Protein AF-A0A809SIA9-F1 (afdb_monomer_lite)

InterPro domains:
  IPR029063 S-adenosyl-L-methionine-dependent methyltransferase superfamily [G3DSA:3.40.50.150] (1-117)

Sequence (125 aa):
MNKITIFETFAGIGSQIKALKNISNKFNLKVESLGFVEWYLDAIISYEIINNKILKQDKKTNIEDIKKSLSSLKISSDSKNIVSPNYFSKLTEERLRSIYPYLKKFIKKNTWERALKLLPWYKWC

pLDDT: mean 89.87, std 14.97, range [47.41, 98.12]

Secondary structure (DSSP, 8-state):
-EEEEEEEES-TTTHHHHHHHHHTTTTTEEEEEEEEE--BHHHHHHHHHHHT-PPPP--SS-HHHHHHHHHTS--BSSSSSBPPTTTGGGS-HHHHHHHHHHHHHHHS--HHHHHHHHSGGGGG-

Radius of gyration: 17.35 Å; chains: 1; bounding box: 36×43×46 Å

Structure (mmCIF, N/CA/C/O backbone):
data_AF-A0A809SIA9-F1
#
_entry.id   AF-A0A809SIA9-F1
#
loop_
_atom_site.group_PDB
_atom_site.id
_atom_site.type_symbol
_atom_site.label_atom_id
_atom_site.label_alt_id
_atom_site.label_comp_id
_atom_site.label_asym_id
_atom_site.label_entity_id
_atom_site.label_seq_id
_atom_site.pdbx_PDB_ins_code
_atom_site.Cartn_x
_atom_site.Cartn_y
_atom_site.Cartn_z
_atom_site.occupancy
_atom_site.B_iso_or_equiv
_atom_site.auth_seq_id
_atom_site.auth_comp_id
_atom_site.auth_asym_id
_atom_site.auth_atom_id
_atom_site.pdbx_PDB_model_num
ATOM 1 N N . MET A 1 1 ? -13.601 -0.788 26.762 1.00 84.31 1 MET A N 1
ATOM 2 C CA . MET A 1 1 ? -13.177 -0.354 25.416 1.00 84.31 1 MET A CA 1
ATOM 3 C C . MET A 1 1 ? -13.541 -1.459 24.442 1.00 84.31 1 MET A C 1
ATOM 5 O O . MET A 1 1 ? -13.031 -2.564 24.592 1.00 84.31 1 MET A O 1
ATOM 9 N N . ASN A 1 2 ? -14.455 -1.196 23.508 1.00 92.06 2 ASN A N 1
ATOM 10 C CA . ASN A 1 2 ? -14.953 -2.221 22.586 1.00 92.06 2 ASN A CA 1
ATOM 11 C C . ASN A 1 2 ? -14.022 -2.336 21.381 1.00 92.06 2 ASN A C 1
ATOM 13 O O . ASN A 1 2 ? -13.621 -1.326 20.806 1.00 92.06 2 ASN A O 1
ATOM 17 N N . LYS A 1 3 ? -13.661 -3.561 20.999 1.00 96.94 3 LYS A N 1
ATOM 18 C CA . LYS A 1 3 ? -12.777 -3.806 19.859 1.00 96.94 3 LYS A CA 1
ATOM 19 C C . LYS A 1 3 ? -13.604 -4.026 18.594 1.00 96.94 3 LYS A C 1
ATOM 21 O O . LYS A 1 3 ? -14.458 -4.903 18.571 1.00 96.94 3 LYS A O 1
ATOM 26 N N . ILE A 1 4 ? -13.308 -3.261 17.547 1.00 97.19 4 ILE A N 1
ATOM 27 C CA . ILE A 1 4 ? -13.836 -3.469 16.198 1.00 97.19 4 ILE A CA 1
ATOM 28 C C . ILE A 1 4 ? -12.669 -3.844 15.296 1.00 97.19 4 ILE A C 1
ATOM 30 O O . ILE A 1 4 ? -11.711 -3.083 15.155 1.00 97.19 4 ILE A O 1
ATOM 34 N N . THR A 1 5 ? -12.768 -5.011 14.673 1.00 97.31 5 THR A N 1
ATOM 35 C CA . THR A 1 5 ? -11.839 -5.451 13.636 1.00 97.31 5 THR A CA 1
ATOM 36 C C . THR A 1 5 ? -12.557 -5.398 12.294 1.00 97.31 5 THR A C 1
ATOM 38 O O . THR A 1 5 ? -13.617 -5.999 12.149 1.00 97.31 5 THR A O 1
ATOM 41 N N . ILE A 1 6 ? -12.001 -4.664 11.331 1.00 97.06 6 ILE A N 1
ATOM 42 C CA . ILE A 1 6 ? -12.605 -4.455 10.009 1.00 97.06 6 ILE A CA 1
ATOM 43 C C . ILE A 1 6 ? -11.734 -5.061 8.908 1.00 97.06 6 ILE A C 1
ATOM 45 O O . ILE A 1 6 ? -10.511 -4.947 8.940 1.00 97.06 6 ILE A O 1
ATOM 49 N N . PHE A 1 7 ? -12.378 -5.685 7.926 1.00 97.31 7 PHE A N 1
ATOM 50 C CA . PHE A 1 7 ? -11.777 -6.058 6.652 1.00 97.31 7 PHE A CA 1
ATOM 51 C C . PHE A 1 7 ? -12.506 -5.306 5.536 1.00 97.31 7 PHE A C 1
ATOM 53 O O . PHE A 1 7 ? -13.732 -5.366 5.461 1.00 97.31 7 PHE A O 1
ATOM 60 N N . GLU A 1 8 ? -11.773 -4.578 4.696 1.00 97.75 8 GLU A N 1
ATOM 61 C CA . GLU A 1 8 ? -12.358 -3.680 3.690 1.00 97.75 8 GLU A CA 1
ATOM 62 C C . GLU A 1 8 ? -12.250 -4.286 2.285 1.00 97.75 8 GLU A C 1
ATOM 64 O O . GLU A 1 8 ? -11.156 -4.441 1.750 1.00 97.75 8 GLU A O 1
ATOM 69 N N . THR A 1 9 ? -13.376 -4.616 1.653 1.00 96.44 9 THR A N 1
ATOM 70 C CA . THR A 1 9 ? -13.426 -4.973 0.223 1.00 96.44 9 THR A CA 1
ATOM 71 C C . THR A 1 9 ? -13.775 -3.748 -0.607 1.00 96.44 9 THR A C 1
ATOM 73 O O . THR A 1 9 ? -14.686 -3.018 -0.220 1.00 96.44 9 THR A O 1
ATOM 76 N N . PHE A 1 10 ? -13.108 -3.547 -1.748 1.00 95.06 10 PHE A N 1
ATOM 77 C CA . PHE A 1 10 ? -13.250 -2.323 -2.553 1.00 95.06 10 PHE A CA 1
ATOM 78 C C . PHE A 1 10 ? -12.959 -1.083 -1.702 1.00 95.06 10 PHE A C 1
ATOM 80 O O . PHE A 1 10 ? -13.745 -0.137 -1.622 1.00 95.06 10 PHE A O 1
ATOM 87 N N . ALA A 1 11 ? -11.836 -1.147 -0.984 1.00 97.00 11 ALA A N 1
ATOM 88 C CA . ALA A 1 11 ? -11.496 -0.182 0.054 1.00 97.00 11 ALA A CA 1
ATOM 89 C C . ALA A 1 11 ? -11.304 1.241 -0.490 1.00 97.00 11 ALA A C 1
ATOM 91 O O . ALA A 1 11 ? -11.421 2.215 0.262 1.00 97.00 11 ALA A O 1
ATOM 92 N N . GLY A 1 12 ? -11.000 1.386 -1.784 1.00 97.56 12 GLY A N 1
ATOM 93 C CA . GLY A 1 12 ? -10.596 2.657 -2.358 1.00 97.56 12 GLY A CA 1
ATOM 94 C C . GLY A 1 12 ? -9.419 3.220 -1.566 1.00 97.56 12 GLY A C 1
ATOM 95 O O . GLY A 1 12 ? -8.428 2.537 -1.322 1.00 97.56 12 GLY A O 1
ATOM 96 N N . ILE A 1 13 ? -9.554 4.462 -1.104 1.00 97.88 13 ILE A N 1
ATOM 97 C CA . ILE A 1 13 ? -8.535 5.135 -0.284 1.00 97.88 13 ILE A CA 1
ATOM 98 C C . ILE A 1 13 ? -8.695 4.894 1.233 1.00 97.88 13 ILE A C 1
ATOM 100 O O . ILE A 1 13 ? -7.984 5.505 2.031 1.00 97.88 13 ILE A O 1
ATOM 104 N N . GLY A 1 14 ? -9.630 4.032 1.650 1.00 97.75 14 GLY A N 1
ATOM 105 C CA . GLY A 1 14 ? -9.856 3.654 3.051 1.00 97.75 14 GLY A CA 1
ATOM 106 C C . GLY A 1 14 ? -10.727 4.636 3.823 1.00 97.75 14 GLY A C 1
ATOM 107 O O . GLY A 1 14 ? -10.392 5.048 4.937 1.00 97.75 14 GLY A O 1
ATOM 108 N N . SER A 1 15 ? -11.848 5.047 3.228 1.00 97.94 15 SER A N 1
ATOM 109 C CA . SER A 1 15 ? -12.827 5.897 3.913 1.00 97.94 15 SER A CA 1
ATOM 110 C C . SER A 1 15 ? -13.490 5.175 5.089 1.00 97.94 15 SER A C 1
ATOM 112 O O . SER A 1 15 ? -13.823 5.824 6.083 1.00 97.94 15 SER A O 1
ATOM 114 N N . GLN A 1 16 ? -13.629 3.845 5.023 1.00 97.69 16 GLN A N 1
ATOM 115 C CA . GLN A 1 16 ? -14.317 3.059 6.045 1.00 97.69 16 GLN A CA 1
ATOM 116 C C . GLN A 1 16 ? -13.500 3.011 7.347 1.00 97.69 16 GLN A C 1
ATOM 118 O O . GLN A 1 16 ? -13.986 3.443 8.398 1.00 97.69 16 GLN A O 1
ATOM 123 N N . ILE A 1 17 ? -12.227 2.592 7.290 1.00 97.56 17 ILE A N 1
ATOM 124 C CA . ILE A 1 17 ? -11.324 2.621 8.452 1.00 97.56 17 ILE A CA 1
ATOM 125 C C . ILE A 1 17 ? -11.126 4.043 8.987 1.00 97.56 17 ILE A C 1
ATOM 127 O O . ILE A 1 17 ? -11.066 4.246 10.204 1.00 97.56 17 ILE A O 1
ATOM 131 N N . LYS A 1 18 ? -11.055 5.049 8.102 1.00 97.50 18 LYS A N 1
ATOM 132 C CA . LYS A 1 18 ? -10.885 6.446 8.509 1.00 97.50 18 LYS A CA 1
ATOM 133 C C . LYS A 1 18 ? -12.095 6.952 9.291 1.00 97.50 18 LYS A C 1
ATOM 135 O O . LYS A 1 18 ? -11.911 7.570 10.338 1.00 97.50 18 LYS A O 1
ATOM 140 N N . ALA A 1 19 ? -13.311 6.649 8.838 1.00 97.56 19 ALA A N 1
ATOM 141 C CA . ALA A 1 19 ? -14.537 7.001 9.547 1.00 97.56 19 ALA A CA 1
ATOM 142 C C . ALA A 1 19 ? -14.594 6.355 10.941 1.00 97.56 19 ALA A C 1
ATOM 144 O O . ALA A 1 19 ? -14.855 7.052 11.923 1.00 97.56 19 ALA A O 1
ATOM 145 N N . LEU A 1 20 ? -14.260 5.063 11.053 1.00 97.19 20 LEU A N 1
ATOM 146 C CA . LEU A 1 20 ? -14.207 4.361 12.341 1.00 97.19 20 LEU A CA 1
ATOM 147 C C . LEU A 1 20 ? -13.185 4.980 13.304 1.00 97.19 20 LEU A C 1
ATOM 149 O O . LEU A 1 20 ? -13.494 5.186 14.477 1.00 97.19 20 LEU A O 1
ATOM 153 N N . LYS A 1 21 ? -11.986 5.322 12.814 1.00 95.88 21 LYS A N 1
ATOM 154 C CA . LYS A 1 21 ? -10.962 6.022 13.608 1.00 95.88 21 LYS A CA 1
ATOM 155 C C . LYS A 1 21 ? -11.436 7.404 14.067 1.00 95.88 21 LYS A C 1
ATOM 157 O O . LYS A 1 21 ? -11.157 7.790 15.194 1.00 95.88 21 LYS A O 1
ATOM 162 N N . ASN A 1 22 ? -12.174 8.143 13.238 1.00 97.12 22 ASN A N 1
ATOM 163 C CA . ASN A 1 22 ? -12.668 9.472 13.610 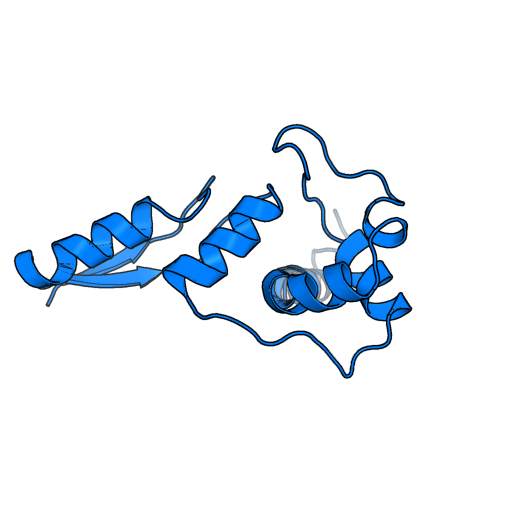1.00 97.12 22 ASN A CA 1
ATOM 164 C C . ASN A 1 22 ? -13.678 9.420 14.769 1.00 97.12 22 ASN A C 1
ATOM 166 O O . ASN A 1 22 ? -13.694 10.316 15.611 1.00 97.12 22 ASN A O 1
ATOM 170 N N . ILE A 1 23 ? -14.511 8.377 14.836 1.00 97.25 23 ILE A N 1
ATOM 171 C CA . ILE A 1 23 ? -15.518 8.228 15.898 1.00 97.25 23 ILE A CA 1
ATOM 172 C C . ILE A 1 23 ? -15.015 7.418 17.104 1.00 97.25 23 ILE A C 1
ATOM 174 O O . ILE A 1 23 ? -15.744 7.280 18.088 1.00 97.25 23 ILE A O 1
ATOM 178 N N . SER A 1 24 ? -13.788 6.883 17.060 1.00 96.62 24 SER A N 1
ATOM 179 C CA . SER A 1 24 ? -13.326 5.890 18.034 1.00 96.62 24 SER A CA 1
ATOM 180 C C . SER A 1 24 ? -13.324 6.419 19.464 1.00 96.62 24 SER A C 1
ATOM 182 O O . SER A 1 24 ? -13.788 5.737 20.374 1.00 96.62 24 SER A O 1
ATOM 184 N N . ASN A 1 25 ? -12.877 7.662 19.657 1.00 94.69 25 ASN A N 1
ATOM 185 C CA . ASN A 1 25 ? -12.814 8.288 20.977 1.00 94.69 25 ASN A CA 1
ATOM 186 C C . ASN A 1 25 ? -14.213 8.540 21.550 1.00 94.69 25 ASN A C 1
ATOM 188 O O . ASN A 1 25 ? -14.450 8.276 22.725 1.00 94.69 25 ASN A O 1
ATOM 192 N N . LYS A 1 26 ? -15.157 8.981 20.705 1.00 97.25 26 LYS A N 1
ATOM 193 C CA . LYS A 1 26 ? -16.543 9.264 21.109 1.00 97.25 26 LYS A CA 1
ATOM 194 C C . LYS A 1 26 ? -17.254 8.020 21.647 1.00 97.25 26 LYS A C 1
ATOM 196 O O . LYS A 1 26 ? -18.068 8.132 22.555 1.00 97.25 26 LYS A O 1
ATOM 201 N N . PHE A 1 27 ? -16.944 6.850 21.093 1.00 96.56 27 PHE A N 1
ATOM 202 C CA . PHE A 1 27 ? -17.612 5.591 21.429 1.00 96.56 27 PHE A CA 1
ATOM 203 C C . PHE A 1 27 ? -16.717 4.599 22.191 1.00 96.56 27 PHE A C 1
ATOM 205 O O . PHE A 1 27 ? -17.078 3.431 22.324 1.00 96.56 27 PHE A O 1
ATOM 212 N N . ASN A 1 28 ? -15.557 5.039 22.700 1.00 96.44 28 ASN A N 1
ATOM 213 C CA . ASN A 1 28 ? -14.587 4.191 23.408 1.00 96.44 28 ASN A CA 1
ATOM 214 C C . ASN A 1 28 ? -14.250 2.891 22.636 1.00 96.44 28 ASN A C 1
ATOM 216 O O . ASN A 1 28 ? -14.301 1.777 23.181 1.00 96.44 28 ASN A O 1
ATOM 220 N N . LEU A 1 29 ? -13.954 3.045 21.339 1.00 96.75 29 LEU A N 1
ATOM 221 C CA . LEU A 1 29 ? -13.647 1.963 20.404 1.00 96.75 29 LEU A CA 1
ATOM 222 C C . LEU A 1 29 ? -12.139 1.817 20.197 1.00 96.75 29 LEU A C 1
ATOM 224 O O . LEU A 1 29 ? -11.422 2.797 20.001 1.00 96.75 29 LEU A O 1
ATOM 228 N N . LYS A 1 30 ? -11.678 0.571 20.115 1.00 97.12 30 LYS A N 1
ATOM 229 C CA . LYS A 1 30 ? -10.378 0.206 19.552 1.00 97.12 30 LYS A CA 1
ATOM 230 C C . LYS A 1 30 ? -10.600 -0.349 18.148 1.00 97.12 30 LYS A C 1
ATOM 232 O O . LYS A 1 30 ? -11.146 -1.440 18.006 1.00 97.12 30 LYS A O 1
ATOM 237 N N . VAL A 1 31 ? -10.185 0.396 17.128 1.00 96.88 31 VAL A N 1
ATOM 238 C CA . VAL A 1 31 ? -10.361 0.015 15.719 1.00 96.88 31 VAL A CA 1
ATOM 239 C C . VAL A 1 31 ? -9.076 -0.619 15.192 1.00 96.88 31 VAL A C 1
ATOM 241 O O . VAL A 1 31 ? -8.010 -0.008 15.249 1.00 96.88 31 VAL A O 1
ATOM 244 N N . GLU A 1 32 ? -9.177 -1.829 14.654 1.00 95.62 32 GLU A N 1
ATOM 245 C CA . GLU A 1 32 ? -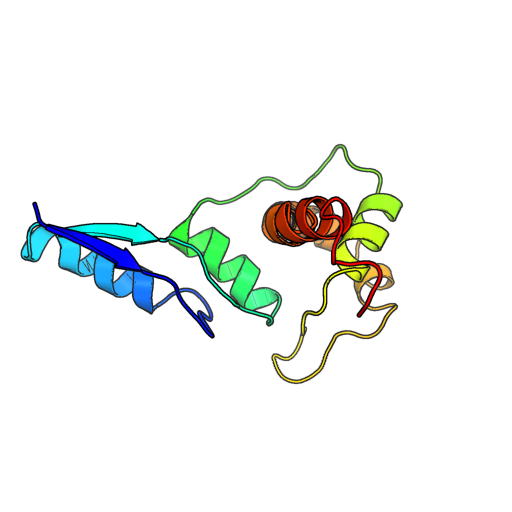8.070 -2.558 14.035 1.00 95.62 32 GLU A CA 1
ATOM 246 C C . GLU A 1 32 ? -8.444 -2.964 12.604 1.00 95.62 32 GLU A C 1
ATOM 248 O O . GLU A 1 32 ? -9.518 -3.514 12.369 1.00 95.62 32 GLU A O 1
ATOM 253 N N . SER A 1 33 ? -7.559 -2.711 11.639 1.00 94.56 33 SER A N 1
ATOM 254 C CA . SER A 1 33 ? -7.722 -3.231 10.276 1.00 94.56 33 SER A CA 1
ATOM 255 C C . SER A 1 33 ? -7.142 -4.645 10.213 1.00 94.56 33 SER A C 1
ATOM 257 O O . SER A 1 33 ? -5.983 -4.855 10.571 1.00 94.56 33 SER A O 1
ATOM 259 N N . LEU A 1 34 ? -7.947 -5.610 9.769 1.00 95.44 34 LEU A N 1
ATOM 260 C CA . LEU A 1 34 ? -7.509 -6.968 9.444 1.00 95.44 34 LEU A CA 1
ATOM 261 C C . LEU A 1 34 ? -6.778 -7.007 8.094 1.00 95.44 34 LEU A C 1
ATOM 263 O O . LEU A 1 34 ? -5.902 -7.841 7.878 1.00 95.44 34 LEU A O 1
ATOM 267 N N . GLY A 1 35 ? -7.143 -6.108 7.185 1.00 93.25 35 GLY A N 1
ATOM 268 C CA . GLY A 1 35 ? -6.636 -6.052 5.824 1.00 93.25 35 GLY A CA 1
ATOM 269 C C . GLY A 1 35 ? -7.657 -5.426 4.884 1.00 93.25 35 GLY A C 1
ATOM 270 O O . GLY A 1 35 ? -8.761 -5.065 5.294 1.00 93.25 35 GLY A O 1
ATOM 271 N N . PHE A 1 36 ? -7.276 -5.311 3.616 1.00 95.88 36 PHE A N 1
ATOM 272 C CA . PHE A 1 36 ? -8.156 -4.793 2.582 1.00 95.88 36 PHE A CA 1
ATOM 273 C C . PHE A 1 36 ? -7.905 -5.450 1.227 1.00 95.88 36 PHE A C 1
ATOM 275 O O . PHE A 1 36 ? -6.816 -5.966 0.960 1.00 95.88 36 PHE A O 1
ATOM 282 N N . VAL A 1 37 ? -8.922 -5.387 0.373 1.00 95.38 37 VAL A N 1
ATOM 283 C CA . VAL A 1 37 ? -8.879 -5.764 -1.036 1.00 95.38 37 VAL A CA 1
ATOM 284 C C . VAL A 1 37 ? -9.140 -4.520 -1.866 1.00 95.38 37 VAL A C 1
ATOM 286 O O . VAL A 1 37 ? -10.197 -3.896 -1.773 1.00 95.38 37 VAL A O 1
ATOM 289 N N . GLU A 1 38 ? -8.164 -4.187 -2.695 1.00 96.31 38 GLU A N 1
ATOM 290 C CA . GLU A 1 38 ? -8.240 -3.137 -3.696 1.00 96.31 38 GLU A CA 1
ATOM 291 C C . GLU A 1 38 ? -7.341 -3.552 -4.863 1.00 96.31 38 GLU A C 1
ATOM 293 O O . GLU A 1 38 ? -6.319 -4.216 -4.666 1.00 96.31 38 GLU A O 1
ATOM 298 N N . TRP A 1 39 ? -7.741 -3.194 -6.075 1.00 96.44 39 TRP A N 1
ATOM 299 C CA . TRP A 1 39 ? -7.027 -3.522 -7.305 1.00 96.44 39 TRP A CA 1
ATOM 300 C C . TRP A 1 39 ? -6.608 -2.279 -8.088 1.00 96.44 39 TRP A C 1
ATOM 302 O O . TRP A 1 39 ? -5.746 -2.382 -8.957 1.00 96.44 39 TRP A O 1
ATOM 312 N N . TYR A 1 40 ? -7.158 -1.103 -7.779 1.00 98.06 40 TYR A N 1
ATOM 313 C CA . TYR A 1 40 ? -6.737 0.151 -8.383 1.00 98.06 40 TYR A CA 1
ATOM 314 C C . TYR A 1 40 ? -5.436 0.654 -7.741 1.00 98.06 40 TYR A C 1
ATOM 316 O O . TYR A 1 40 ? -5.387 0.972 -6.553 1.00 98.06 40 TYR A O 1
ATOM 324 N N . LEU A 1 41 ? -4.374 0.738 -8.545 1.00 97.50 41 LEU A N 1
ATOM 325 C CA . LEU A 1 41 ? -3.011 1.071 -8.129 1.00 97.50 41 LEU A CA 1
ATOM 326 C C . LEU A 1 41 ? -2.934 2.329 -7.255 1.00 97.50 41 LEU A C 1
ATOM 328 O O . LEU A 1 41 ? -2.362 2.285 -6.164 1.00 97.50 41 LEU A O 1
ATOM 332 N N . ASP A 1 42 ? -3.498 3.441 -7.724 1.00 97.62 42 ASP A N 1
ATOM 333 C CA . ASP A 1 42 ? -3.390 4.706 -7.001 1.00 97.62 42 ASP A CA 1
ATOM 334 C C . ASP A 1 42 ? -4.225 4.690 -5.715 1.00 97.62 42 ASP A C 1
ATOM 336 O O . ASP A 1 42 ? -3.772 5.213 -4.700 1.00 97.62 42 ASP A O 1
ATOM 340 N N . ALA A 1 43 ? -5.367 3.992 -5.696 1.00 98.06 43 ALA A N 1
ATOM 341 C CA . ALA A 1 43 ? -6.142 3.794 -4.472 1.00 98.06 43 ALA A CA 1
ATOM 342 C C . ALA A 1 43 ? -5.368 2.992 -3.417 1.00 98.06 43 ALA A C 1
ATOM 344 O O . ALA A 1 43 ? -5.332 3.404 -2.260 1.00 98.06 43 ALA A O 1
ATOM 345 N N . ILE A 1 44 ? -4.671 1.916 -3.808 1.00 97.69 44 ILE A N 1
ATOM 346 C CA . ILE A 1 44 ? -3.812 1.139 -2.897 1.00 97.69 44 ILE A CA 1
ATOM 347 C C . ILE A 1 44 ? -2.729 2.035 -2.285 1.00 97.69 44 ILE A C 1
ATOM 349 O O . ILE A 1 44 ? -2.522 2.025 -1.070 1.00 97.69 44 ILE A O 1
ATOM 353 N N . ILE A 1 45 ? -2.032 2.819 -3.115 1.00 97.81 45 ILE A N 1
ATOM 354 C CA . ILE A 1 45 ? -0.960 3.712 -2.655 1.00 97.81 45 ILE A CA 1
ATOM 355 C C . ILE A 1 45 ? -1.525 4.779 -1.707 1.00 97.81 45 ILE A C 1
ATOM 357 O O . ILE A 1 45 ? -0.977 4.992 -0.623 1.00 97.81 45 ILE A O 1
ATOM 361 N N . SER A 1 46 ? -2.634 5.422 -2.079 1.00 98.00 46 SER A N 1
ATOM 362 C CA . SER A 1 46 ? -3.308 6.420 -1.246 1.00 98.00 46 SER A CA 1
ATOM 363 C C . SER A 1 46 ? -3.797 5.835 0.077 1.00 98.00 46 SER A C 1
ATOM 365 O O . SER A 1 46 ? -3.589 6.462 1.116 1.00 98.00 46 SER A O 1
ATOM 367 N N . TYR A 1 47 ? -4.376 4.631 0.068 1.00 98.06 47 TYR A N 1
ATOM 368 C CA . TYR A 1 47 ? -4.796 3.928 1.278 1.00 98.06 47 TYR A CA 1
ATOM 369 C C . TYR A 1 47 ? -3.619 3.772 2.245 1.00 98.06 47 TYR A C 1
ATOM 371 O O . TYR A 1 47 ? -3.733 4.125 3.422 1.00 98.06 47 TYR A O 1
ATOM 379 N N . GLU A 1 48 ? -2.472 3.279 1.763 1.00 96.56 48 GLU A N 1
ATOM 380 C CA . GLU A 1 48 ? -1.287 3.093 2.607 1.00 96.56 48 GLU A CA 1
ATOM 381 C C . GLU A 1 48 ? -0.790 4.406 3.214 1.00 96.56 48 GLU A C 1
ATOM 383 O O . GLU A 1 48 ? -0.445 4.447 4.397 1.00 96.56 48 GLU A O 1
ATOM 388 N N . ILE A 1 49 ? -0.761 5.473 2.415 1.00 96.94 49 ILE A N 1
ATOM 389 C CA . ILE A 1 49 ? -0.296 6.792 2.851 1.00 96.94 49 ILE A CA 1
ATOM 390 C C . ILE A 1 49 ? -1.230 7.380 3.914 1.00 96.94 49 ILE A C 1
ATOM 392 O O . ILE A 1 49 ? -0.752 7.878 4.932 1.00 96.94 49 ILE A O 1
ATOM 396 N N . ILE A 1 50 ? -2.547 7.312 3.700 1.00 96.38 50 ILE A N 1
ATOM 397 C CA . ILE A 1 50 ? -3.555 7.926 4.579 1.00 96.38 50 ILE A CA 1
ATOM 398 C C . ILE A 1 50 ? -3.713 7.142 5.886 1.00 96.38 50 ILE A C 1
ATOM 400 O O . ILE A 1 50 ? -3.856 7.741 6.956 1.00 96.38 50 ILE A O 1
ATOM 404 N N . ASN A 1 51 ? -3.732 5.808 5.809 1.00 94.25 51 ASN A N 1
ATOM 405 C CA . ASN A 1 51 ? -4.163 4.963 6.923 1.00 94.25 51 ASN A CA 1
ATOM 406 C C . ASN A 1 51 ? -3.025 4.264 7.667 1.00 94.25 51 ASN A C 1
ATOM 408 O O . ASN A 1 51 ? -3.250 3.864 8.816 1.00 94.25 51 ASN A O 1
ATOM 412 N N . ASN A 1 52 ? -1.844 4.143 7.049 1.00 91.00 52 ASN A N 1
ATOM 413 C CA . ASN A 1 52 ? -0.670 3.495 7.630 1.00 91.00 52 ASN A CA 1
ATOM 414 C C . ASN A 1 52 ? 0.479 4.495 7.810 1.00 91.00 52 ASN A C 1
ATOM 416 O O . ASN A 1 52 ? 0.559 5.166 8.837 1.00 91.00 52 ASN A O 1
ATOM 420 N N . LYS A 1 53 ? 1.406 4.563 6.850 1.00 93.38 53 LYS A N 1
ATOM 421 C CA . LYS A 1 53 ? 2.592 5.420 6.927 1.00 93.38 53 LYS A CA 1
ATOM 422 C C . LYS A 1 53 ? 3.142 5.734 5.546 1.00 93.38 53 LYS A C 1
ATOM 424 O O . LYS A 1 53 ? 3.086 4.910 4.635 1.00 93.38 53 LYS A O 1
ATOM 429 N N . ILE A 1 54 ? 3.786 6.889 5.447 1.00 96.12 54 ILE A N 1
ATOM 430 C CA . ILE A 1 54 ? 4.571 7.270 4.277 1.00 96.12 54 ILE A CA 1
ATOM 431 C C . ILE A 1 54 ? 5.859 6.437 4.259 1.00 96.12 54 ILE A C 1
ATOM 433 O O . ILE A 1 54 ? 6.611 6.391 5.236 1.00 96.12 54 ILE A O 1
ATOM 437 N N . LEU A 1 55 ? 6.110 5.760 3.142 1.00 94.81 55 LEU A N 1
ATOM 438 C CA . LEU A 1 55 ? 7.306 4.958 2.909 1.00 94.81 55 LEU A CA 1
ATOM 439 C C . LEU A 1 55 ? 8.309 5.739 2.056 1.00 94.81 55 LEU A C 1
ATOM 441 O O . LEU A 1 55 ? 7.942 6.464 1.133 1.00 94.81 55 LEU A O 1
ATOM 445 N N . LYS A 1 56 ? 9.598 5.565 2.358 1.00 96.19 56 LYS A N 1
ATOM 446 C CA . LYS A 1 56 ? 10.687 6.108 1.538 1.00 96.19 56 LYS A CA 1
ATOM 447 C C . LYS A 1 56 ? 10.857 5.269 0.272 1.00 96.19 56 LYS A C 1
ATOM 449 O O . LYS A 1 56 ? 10.640 4.059 0.307 1.00 96.19 56 LYS A O 1
ATOM 454 N N . GLN A 1 57 ? 11.305 5.915 -0.804 1.00 95.94 57 GLN A N 1
ATOM 455 C CA . GLN A 1 57 ? 11.635 5.251 -2.067 1.00 95.94 57 GLN A CA 1
ATOM 456 C C . GLN A 1 57 ? 12.634 4.099 -1.861 1.00 95.94 57 GLN A C 1
ATOM 458 O O . GLN A 1 57 ? 13.561 4.200 -1.048 1.00 95.94 57 GLN A O 1
ATOM 463 N N . ASP A 1 58 ? 12.472 3.019 -2.628 1.00 95.94 58 ASP A N 1
ATOM 464 C CA . ASP A 1 58 ? 13.397 1.886 -2.600 1.00 95.94 58 ASP A CA 1
ATOM 465 C C . ASP A 1 58 ? 14.684 2.200 -3.378 1.00 95.94 58 ASP A C 1
ATOM 467 O O . ASP A 1 58 ? 14.668 2.390 -4.594 1.00 95.94 58 ASP A O 1
ATOM 471 N N . LYS A 1 59 ? 15.815 2.232 -2.667 1.00 95.56 59 LYS A N 1
ATOM 472 C CA . LYS A 1 59 ? 17.141 2.529 -3.238 1.00 95.56 59 LYS A CA 1
ATOM 473 C C . LYS A 1 59 ? 18.032 1.299 -3.424 1.00 95.56 59 LYS A C 1
ATOM 475 O O . LYS A 1 59 ? 19.156 1.440 -3.886 1.00 95.56 59 LYS A O 1
ATOM 480 N N . LYS A 1 60 ? 17.585 0.119 -2.987 1.00 95.88 60 LYS A N 1
ATOM 481 C CA . LYS A 1 60 ? 18.454 -1.062 -2.832 1.00 95.88 60 LYS A CA 1
ATOM 482 C C . LYS A 1 60 ? 18.124 -2.176 -3.815 1.00 95.88 60 LYS A C 1
ATOM 484 O O . LYS A 1 60 ? 19.013 -2.917 -4.209 1.00 95.88 60 LYS A O 1
ATOM 489 N N . THR A 1 61 ? 16.855 -2.319 -4.178 1.00 95.81 61 THR A N 1
ATOM 490 C CA . THR A 1 61 ? 16.389 -3.389 -5.058 1.00 95.81 61 THR A CA 1
ATOM 491 C C . THR A 1 61 ? 16.792 -3.075 -6.497 1.00 95.81 61 THR A C 1
ATOM 493 O O . THR A 1 61 ? 16.681 -1.923 -6.942 1.00 95.81 61 THR A O 1
ATOM 496 N N . ASN A 1 62 ? 17.257 -4.100 -7.219 1.00 97.50 62 ASN A N 1
ATOM 497 C CA . ASN A 1 62 ? 17.522 -4.010 -8.650 1.00 97.50 62 ASN A CA 1
ATOM 498 C C . ASN A 1 62 ? 16.229 -3.615 -9.390 1.00 97.50 62 ASN A C 1
ATOM 500 O O . ASN A 1 62 ? 15.137 -4.073 -9.047 1.00 97.50 62 ASN A O 1
ATOM 504 N N . ILE A 1 63 ? 16.344 -2.733 -10.382 1.00 97.31 63 ILE A N 1
ATOM 505 C CA . ILE A 1 63 ? 15.177 -2.192 -11.082 1.00 97.31 63 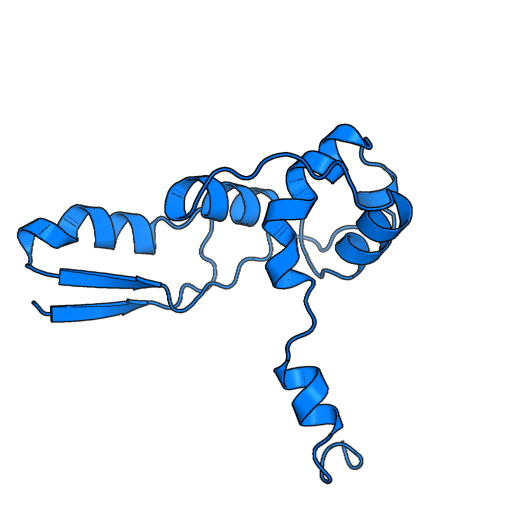ILE A CA 1
ATOM 506 C C . ILE A 1 63 ? 14.409 -3.259 -11.872 1.00 97.31 63 ILE A C 1
ATOM 508 O O . ILE A 1 63 ? 13.179 -3.233 -11.897 1.00 97.31 63 ILE A O 1
ATOM 512 N N . GLU A 1 64 ? 15.100 -4.243 -12.443 1.00 96.94 64 GLU A N 1
ATOM 513 C CA . GLU A 1 64 ? 14.462 -5.347 -13.164 1.00 96.94 64 GLU A CA 1
ATOM 514 C C . GLU A 1 64 ? 13.708 -6.278 -12.206 1.00 96.94 64 GLU A C 1
ATOM 516 O O . GLU A 1 64 ? 12.600 -6.722 -12.515 1.00 96.94 64 GLU A O 1
ATOM 521 N N . ASP A 1 65 ? 14.220 -6.478 -10.986 1.00 95.88 65 ASP A N 1
ATOM 522 C CA . ASP A 1 65 ? 13.502 -7.212 -9.938 1.00 95.88 65 ASP A CA 1
ATOM 523 C C . ASP A 1 65 ? 12.239 -6.471 -9.482 1.00 95.88 65 ASP A C 1
ATOM 525 O O . ASP A 1 65 ? 11.204 -7.106 -9.245 1.00 95.88 65 ASP A O 1
ATOM 529 N N . ILE A 1 66 ? 12.288 -5.134 -9.391 1.00 96.38 66 ILE A N 1
ATOM 530 C CA . ILE A 1 66 ? 11.106 -4.307 -9.104 1.00 96.38 66 ILE A CA 1
ATOM 531 C C . ILE A 1 66 ? 10.069 -4.484 -10.216 1.00 96.38 66 ILE A C 1
ATOM 533 O O . ILE A 1 66 ? 8.921 -4.824 -9.922 1.00 96.38 66 ILE A O 1
ATOM 537 N N . LYS A 1 67 ? 10.459 -4.304 -11.484 1.00 96.69 67 LYS A N 1
ATOM 538 C CA . LYS A 1 67 ? 9.557 -4.451 -12.639 1.00 96.69 67 LYS A CA 1
ATOM 539 C C . LYS A 1 67 ? 8.920 -5.837 -12.674 1.00 96.69 67 LYS A C 1
ATOM 541 O O . LYS A 1 67 ? 7.699 -5.940 -12.791 1.00 96.69 67 LYS A O 1
ATOM 546 N N . LYS A 1 68 ? 9.718 -6.895 -12.507 1.00 94.50 68 LYS A N 1
ATOM 547 C CA . LYS A 1 68 ? 9.247 -8.286 -12.476 1.00 94.50 68 LYS A CA 1
ATOM 548 C C . LYS A 1 68 ? 8.260 -8.529 -11.337 1.00 94.50 68 LYS A C 1
ATOM 550 O O . LYS A 1 68 ? 7.217 -9.145 -11.541 1.00 94.50 68 LYS A O 1
ATOM 555 N N . SER A 1 69 ? 8.573 -8.023 -10.147 1.00 93.75 69 SER A N 1
ATOM 556 C CA . SER A 1 69 ? 7.725 -8.165 -8.963 1.00 93.75 69 SER A CA 1
ATOM 557 C C . SER A 1 69 ? 6.384 -7.457 -9.136 1.00 93.75 69 SER A C 1
ATOM 559 O O . SER A 1 69 ? 5.338 -8.048 -8.880 1.00 93.75 69 SER A O 1
ATOM 561 N N . LEU A 1 70 ? 6.399 -6.212 -9.612 1.00 95.25 70 LEU A N 1
ATOM 562 C CA . LEU A 1 70 ? 5.186 -5.430 -9.842 1.00 95.25 70 LEU A CA 1
ATOM 563 C C . LEU A 1 70 ? 4.323 -6.015 -10.962 1.00 95.25 70 LEU A C 1
ATOM 565 O O . LEU A 1 70 ? 3.112 -6.117 -10.799 1.00 95.25 70 LEU A O 1
ATOM 569 N N . SER A 1 71 ? 4.940 -6.483 -12.049 1.00 94.38 71 SER A N 1
ATOM 570 C CA . SER A 1 71 ? 4.229 -7.087 -13.187 1.00 94.38 71 SER A CA 1
ATOM 571 C C . SER A 1 71 ? 3.547 -8.416 -12.848 1.00 94.38 71 SER A C 1
ATOM 573 O O . SER A 1 71 ? 2.715 -8.889 -13.614 1.00 94.38 71 SER A O 1
ATOM 575 N N . SER A 1 72 ? 3.866 -9.022 -11.698 1.00 91.88 72 SER A N 1
ATOM 576 C CA . SER A 1 72 ? 3.153 -10.206 -11.202 1.00 91.88 72 SER A CA 1
ATOM 577 C C . SER A 1 72 ? 1.790 -9.888 -10.572 1.00 91.88 72 SER A C 1
ATOM 579 O O . SER A 1 72 ? 0.985 -10.795 -10.360 1.00 91.88 72 SER A O 1
ATOM 581 N N . LEU A 1 73 ? 1.520 -8.614 -10.266 1.00 92.81 73 LEU A N 1
ATOM 582 C CA . LEU A 1 73 ? 0.275 -8.181 -9.645 1.00 92.81 73 LEU A CA 1
ATOM 583 C C . LEU A 1 73 ? -0.844 -8.051 -10.684 1.00 92.81 73 LEU A C 1
ATOM 585 O O . LEU A 1 73 ? -0.671 -7.438 -11.735 1.00 92.81 73 LEU A O 1
ATOM 589 N N . LYS A 1 74 ? -2.034 -8.553 -10.343 1.00 93.50 74 LYS A N 1
ATOM 590 C CA . LYS A 1 74 ? -3.266 -8.310 -11.105 1.00 93.50 74 LYS A CA 1
ATOM 591 C C . LYS A 1 74 ? -3.929 -7.023 -10.613 1.00 93.50 74 LYS A C 1
ATOM 593 O O . LYS A 1 74 ? -4.869 -7.076 -9.827 1.00 93.50 74 LYS A O 1
ATOM 598 N N . ILE A 1 75 ? -3.395 -5.881 -11.036 1.00 95.62 75 ILE A N 1
ATOM 599 C CA . ILE A 1 75 ? -3.906 -4.553 -10.667 1.00 95.62 75 ILE A CA 1
ATOM 600 C C . ILE A 1 75 ? -4.340 -3.755 -11.896 1.00 95.62 75 ILE A C 1
ATOM 602 O O . ILE A 1 75 ? -4.011 -4.101 -13.031 1.00 95.62 75 ILE A O 1
ATOM 606 N N . SER A 1 76 ? -5.054 -2.667 -11.643 1.00 97.56 76 SER A N 1
ATOM 607 C CA . SER A 1 76 ? -5.555 -1.721 -12.626 1.00 97.56 76 SER A CA 1
ATOM 608 C C . SER A 1 76 ? -4.918 -0.343 -12.444 1.00 97.56 76 SER A C 1
ATOM 610 O O . SER A 1 76 ? -4.664 0.088 -11.319 1.00 97.56 76 SER A O 1
ATOM 612 N N . SER A 1 77 ? -4.685 0.364 -13.550 1.00 97.06 77 SER A N 1
ATOM 613 C CA . SER A 1 77 ? -4.284 1.778 -13.561 1.00 97.06 77 SER A CA 1
ATOM 614 C C . SER A 1 77 ? -5.445 2.736 -13.839 1.00 97.06 77 SER A C 1
ATOM 616 O O . SER A 1 77 ? -5.259 3.942 -13.769 1.00 97.06 77 SER A O 1
ATOM 618 N N . ASP A 1 78 ? -6.624 2.223 -14.189 1.00 96.56 78 ASP A N 1
ATOM 619 C CA . ASP A 1 78 ? -7.808 3.006 -14.569 1.00 96.56 78 ASP A CA 1
ATOM 620 C C . ASP A 1 78 ? -9.065 2.589 -13.787 1.00 96.56 78 ASP A C 1
ATOM 622 O O . ASP A 1 78 ? -10.174 3.005 -14.124 1.00 96.56 78 ASP A O 1
ATOM 626 N N . SER A 1 79 ? -8.895 1.762 -12.748 1.00 94.88 79 SER A N 1
ATOM 627 C CA . SER A 1 79 ? -9.930 1.099 -11.936 1.00 94.88 79 SER A CA 1
ATOM 628 C C . SER A 1 79 ? -10.860 0.133 -12.686 1.00 94.88 79 SER A C 1
ATOM 630 O O . SER A 1 79 ? -11.809 -0.377 -12.091 1.00 94.88 79 SER A O 1
ATOM 632 N N . LYS A 1 80 ? -10.613 -0.118 -13.977 1.00 95.00 80 LYS A N 1
ATOM 633 C CA . LYS A 1 80 ? -11.531 -0.844 -14.868 1.00 95.00 80 LYS A CA 1
ATOM 634 C C . LYS A 1 80 ? -10.879 -2.052 -15.525 1.00 95.00 80 LYS A C 1
ATOM 636 O O . LYS A 1 80 ? -11.495 -3.107 -15.609 1.00 95.00 80 LYS A O 1
ATOM 641 N N . ASN A 1 81 ? -9.645 -1.899 -15.992 1.00 97.25 81 ASN A N 1
ATOM 642 C CA . ASN A 1 81 ? -8.921 -2.893 -16.770 1.00 97.25 81 ASN A CA 1
ATOM 643 C C . ASN A 1 81 ? -7.617 -3.276 -16.074 1.00 97.25 81 ASN A C 1
ATOM 645 O O . ASN A 1 81 ? -6.954 -2.438 -15.457 1.00 97.25 81 ASN A O 1
ATOM 649 N N . ILE A 1 82 ? -7.219 -4.543 -16.205 1.00 97.06 82 ILE A N 1
ATOM 650 C CA . ILE A 1 82 ? -5.900 -4.996 -15.755 1.00 97.06 82 ILE A CA 1
ATOM 651 C C . ILE A 1 82 ? -4.829 -4.296 -16.597 1.00 97.06 82 ILE A C 1
ATOM 653 O O . ILE A 1 82 ? -4.970 -4.153 -17.813 1.00 97.06 82 ILE A O 1
ATOM 657 N N . VAL A 1 83 ? -3.746 -3.866 -15.952 1.00 96.88 83 VAL A N 1
ATOM 658 C CA . VAL A 1 83 ? -2.623 -3.240 -16.651 1.00 96.88 83 VAL A CA 1
ATOM 659 C C . VAL A 1 83 ? -2.001 -4.187 -17.683 1.00 96.88 83 VAL A C 1
ATOM 661 O O . VAL A 1 83 ? -1.891 -5.393 -17.468 1.00 96.88 83 VAL A O 1
ATOM 664 N N . SER A 1 84 ? -1.545 -3.641 -18.814 1.00 96.12 84 SER A N 1
ATOM 665 C CA . SER A 1 84 ? -0.846 -4.441 -19.832 1.00 96.12 84 SER A CA 1
ATOM 666 C C . SER A 1 84 ? 0.442 -5.077 -19.272 1.00 96.12 84 SER A C 1
ATOM 668 O O . SER A 1 84 ? 1.069 -4.465 -18.402 1.00 96.12 84 SER A O 1
ATOM 670 N N . PRO A 1 85 ? 0.932 -6.208 -19.819 1.00 91.81 85 PRO A N 1
ATOM 671 C CA . PRO A 1 85 ? 2.160 -6.860 -19.342 1.00 91.81 85 PRO A CA 1
ATOM 672 C C . PRO A 1 85 ? 3.395 -5.947 -19.295 1.00 91.81 85 PRO A C 1
ATOM 674 O O . PRO A 1 85 ? 4.237 -6.081 -18.415 1.00 91.81 85 PRO A O 1
ATOM 677 N N . ASN A 1 86 ? 3.4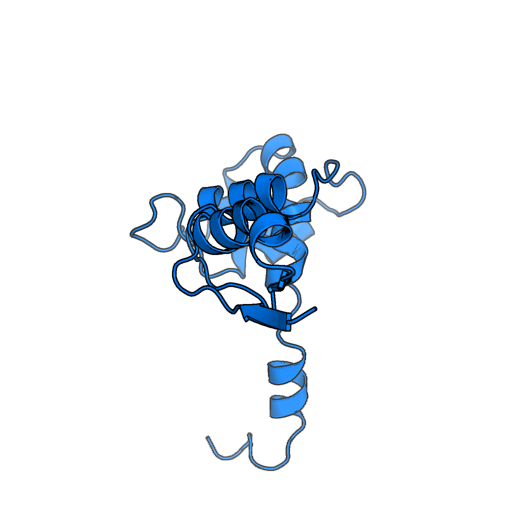77 -4.971 -20.205 1.00 94.94 86 ASN A N 1
ATOM 678 C CA . ASN A 1 86 ? 4.595 -4.028 -20.292 1.00 94.94 86 ASN A CA 1
ATOM 679 C C . ASN A 1 86 ? 4.349 -2.714 -19.528 1.00 94.94 86 ASN A C 1
ATOM 681 O O . ASN A 1 86 ? 5.131 -1.777 -19.676 1.00 94.94 86 ASN A O 1
ATOM 685 N N . TYR A 1 87 ? 3.270 -2.606 -18.745 1.00 97.62 87 TYR A N 1
ATOM 686 C CA . TYR A 1 87 ? 2.888 -1.368 -18.059 1.00 97.62 87 TYR A CA 1
ATOM 687 C C . TYR A 1 87 ? 4.012 -0.832 -17.167 1.00 97.62 87 TYR A C 1
ATOM 689 O O . TYR A 1 87 ? 4.449 0.302 -17.347 1.00 97.62 87 TYR A O 1
ATOM 697 N N . PHE A 1 88 ? 4.542 -1.660 -16.263 1.00 97.00 88 PHE A N 1
ATOM 698 C CA . PHE A 1 88 ? 5.606 -1.237 -15.348 1.00 97.00 88 PHE A CA 1
ATOM 699 C C . PHE A 1 88 ? 6.939 -0.994 -16.054 1.00 97.00 88 PHE A C 1
ATOM 701 O O . PHE A 1 88 ? 7.698 -0.131 -15.626 1.00 97.00 88 PHE A O 1
ATOM 708 N N . SER A 1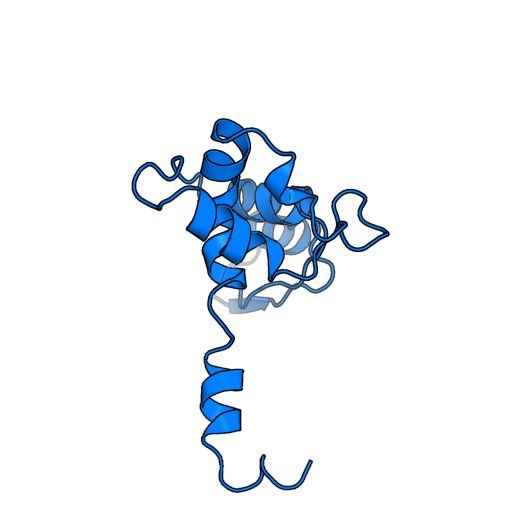 89 ? 7.208 -1.690 -17.159 1.00 95.75 89 SER A N 1
ATOM 709 C CA . SER A 1 89 ? 8.413 -1.469 -17.965 1.00 95.75 89 SER A CA 1
ATOM 710 C C . SER A 1 89 ? 8.437 -0.094 -18.639 1.00 95.75 89 SER A C 1
ATOM 712 O O . SER A 1 89 ? 9.517 0.394 -18.957 1.00 95.75 89 SER A O 1
ATOM 714 N N . LYS A 1 90 ? 7.268 0.530 -18.844 1.00 96.81 90 LYS A N 1
ATOM 715 C CA . LYS A 1 90 ? 7.128 1.876 -19.424 1.00 96.81 90 LYS A CA 1
ATOM 716 C C . LYS A 1 90 ? 7.230 3.003 -18.391 1.00 96.81 90 LYS A C 1
ATOM 718 O O . LYS A 1 90 ? 7.324 4.163 -18.780 1.00 96.81 90 LYS A O 1
ATOM 723 N N . LEU A 1 91 ? 7.171 2.695 -17.094 1.00 97.56 91 LEU A N 1
ATOM 724 C CA . LEU A 1 91 ? 7.281 3.704 -16.042 1.00 97.56 91 LEU A CA 1
ATOM 725 C C . LEU A 1 91 ? 8.743 4.097 -15.814 1.00 97.56 91 LEU A C 1
ATOM 727 O O . LEU A 1 91 ? 9.653 3.283 -15.967 1.00 97.56 91 LEU A O 1
ATOM 731 N N . THR A 1 92 ? 8.959 5.341 -15.385 1.00 98.12 92 THR A N 1
ATOM 732 C CA . THR A 1 92 ? 10.291 5.806 -14.988 1.00 98.12 92 THR A CA 1
ATOM 733 C C . THR A 1 92 ? 10.792 5.035 -13.768 1.00 98.12 92 THR A C 1
ATOM 735 O O . THR A 1 92 ? 10.014 4.621 -12.902 1.00 98.12 92 THR A O 1
ATOM 738 N N . GLU A 1 93 ? 12.112 4.873 -13.666 1.00 97.75 93 GLU A N 1
ATOM 739 C CA . GLU A 1 93 ? 12.734 4.237 -12.503 1.00 97.75 93 GLU A CA 1
ATOM 740 C C . GLU A 1 93 ? 12.356 4.947 -11.197 1.00 97.75 93 GLU A C 1
ATOM 742 O O . GLU A 1 93 ? 12.022 4.290 -10.212 1.00 97.75 93 GLU A O 1
ATOM 747 N N . GLU A 1 94 ? 12.316 6.281 -11.201 1.00 97.81 94 GLU A N 1
ATOM 748 C CA . GLU A 1 94 ? 11.869 7.075 -10.055 1.00 97.81 94 GLU A CA 1
ATOM 749 C C . GLU A 1 94 ? 10.448 6.693 -9.614 1.00 97.81 94 GLU A C 1
ATOM 751 O O . GLU A 1 94 ? 10.212 6.405 -8.434 1.00 97.81 94 GLU A O 1
ATOM 756 N N . ARG A 1 95 ? 9.501 6.614 -10.561 1.00 97.62 95 ARG A N 1
ATOM 757 C CA . ARG A 1 95 ? 8.119 6.230 -10.255 1.00 97.62 95 ARG A CA 1
ATOM 758 C C . ARG A 1 95 ? 8.072 4.817 -9.689 1.00 97.62 95 ARG A C 1
ATOM 760 O O . ARG A 1 95 ? 7.456 4.619 -8.642 1.00 97.62 95 ARG A O 1
ATOM 767 N N . LEU A 1 96 ? 8.757 3.860 -10.312 1.00 98.06 96 LEU A N 1
ATOM 768 C CA . LEU A 1 96 ? 8.829 2.472 -9.843 1.00 98.06 96 LEU A CA 1
ATOM 769 C C . LEU A 1 96 ? 9.370 2.379 -8.410 1.00 98.06 96 LEU A C 1
ATOM 771 O O . LEU A 1 96 ? 8.749 1.747 -7.553 1.00 98.06 96 LEU A O 1
ATOM 775 N N . ARG A 1 97 ? 10.479 3.068 -8.117 1.00 98.06 97 ARG A N 1
ATOM 776 C CA . ARG A 1 97 ? 11.088 3.109 -6.778 1.00 98.06 97 ARG A CA 1
ATOM 777 C C . ARG A 1 97 ? 10.189 3.771 -5.739 1.00 98.06 97 ARG A C 1
ATOM 779 O O . ARG A 1 97 ? 10.255 3.398 -4.567 1.00 98.06 97 ARG A O 1
ATOM 786 N N . SER A 1 98 ? 9.347 4.720 -6.148 1.00 97.69 98 SER A N 1
ATOM 787 C CA . SER A 1 98 ? 8.382 5.381 -5.264 1.00 97.69 98 SER A CA 1
ATOM 788 C C . SER A 1 98 ? 7.192 4.497 -4.889 1.00 97.69 98 SER A C 1
ATOM 790 O O . SER A 1 98 ? 6.785 4.497 -3.730 1.00 97.69 98 SER A O 1
ATOM 792 N N . ILE A 1 99 ? 6.660 3.712 -5.832 1.00 97.44 99 ILE A N 1
ATOM 793 C CA . ILE A 1 99 ? 5.441 2.918 -5.611 1.00 97.44 99 ILE A CA 1
ATOM 794 C C . ILE A 1 99 ? 5.735 1.527 -5.045 1.00 97.44 99 ILE A C 1
ATOM 796 O O . ILE A 1 99 ? 4.929 0.979 -4.293 1.00 97.44 99 ILE A O 1
ATOM 800 N N . TYR A 1 100 ? 6.898 0.954 -5.367 1.00 97.31 100 TYR A N 1
ATOM 801 C CA . TYR A 1 100 ? 7.263 -0.408 -4.979 1.00 97.31 100 TYR A CA 1
ATOM 802 C C . TYR A 1 100 ? 7.151 -0.692 -3.466 1.00 97.31 100 TYR A C 1
ATOM 804 O O . TYR A 1 100 ? 6.575 -1.726 -3.110 1.00 97.31 100 TYR A O 1
ATOM 812 N N . PRO A 1 101 ? 7.600 0.196 -2.552 1.00 96.19 101 PRO A N 1
ATOM 813 C CA . PRO A 1 101 ? 7.454 -0.019 -1.112 1.00 96.19 101 PRO A CA 1
ATOM 814 C C . PRO A 1 101 ? 6.009 -0.262 -0.658 1.00 96.19 101 PRO A C 1
ATOM 816 O O . PRO A 1 101 ? 5.782 -1.112 0.204 1.00 96.19 101 PRO A O 1
ATOM 819 N N . TYR A 1 102 ? 5.040 0.439 -1.254 1.00 96.38 102 TYR A N 1
ATOM 820 C CA . TYR A 1 102 ? 3.619 0.344 -0.900 1.00 96.38 102 TYR A CA 1
ATOM 821 C C . TYR A 1 102 ? 2.975 -0.952 -1.405 1.00 96.38 102 TYR A C 1
ATOM 823 O O . TYR A 1 102 ? 2.075 -1.500 -0.770 1.00 96.38 102 TYR A O 1
ATOM 831 N N . LEU A 1 103 ? 3.481 -1.493 -2.515 1.00 95.12 103 LEU A N 1
ATOM 832 C CA . LEU A 1 103 ? 2.955 -2.709 -3.137 1.00 95.12 103 LEU A CA 1
ATOM 833 C C . LEU A 1 103 ? 3.629 -3.990 -2.629 1.00 95.12 103 LEU A C 1
ATOM 835 O O . LEU A 1 103 ? 3.108 -5.089 -2.811 1.00 95.12 103 LEU A O 1
ATOM 839 N N . LYS A 1 104 ? 4.766 -3.873 -1.934 1.00 90.88 104 LYS A N 1
ATOM 840 C CA . LYS A 1 104 ? 5.594 -5.005 -1.486 1.00 90.88 104 LYS A CA 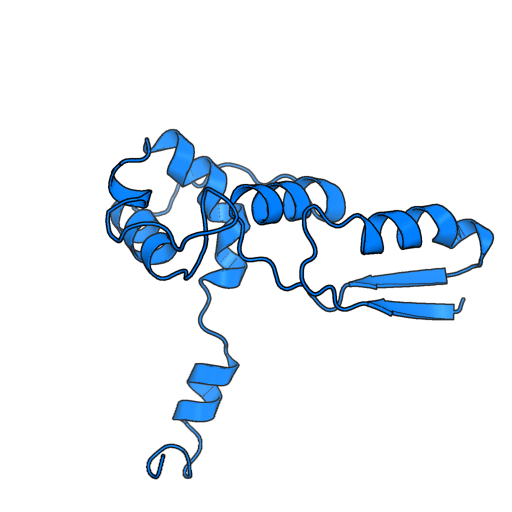1
ATOM 841 C C . LYS A 1 104 ? 4.830 -6.065 -0.687 1.00 90.88 104 LYS A C 1
ATOM 843 O O . LYS A 1 104 ? 5.148 -7.251 -0.779 1.00 90.88 104 LYS A O 1
ATOM 848 N N . LYS A 1 105 ? 3.821 -5.658 0.088 1.00 86.56 105 LYS A N 1
ATOM 849 C CA . LYS A 1 105 ? 2.989 -6.581 0.876 1.00 86.56 105 LYS A CA 1
ATOM 850 C C . LYS A 1 105 ? 2.029 -7.427 0.032 1.00 86.56 105 LYS A C 1
ATOM 852 O O . LYS A 1 105 ? 1.697 -8.522 0.458 1.00 86.56 105 LYS A O 1
ATOM 857 N N . PHE A 1 106 ? 1.657 -6.954 -1.156 1.00 87.56 106 PHE A N 1
ATOM 858 C CA . PHE A 1 106 ? 0.808 -7.672 -2.113 1.00 87.56 106 PHE A CA 1
ATOM 859 C C . PHE A 1 106 ? 1.621 -8.596 -3.029 1.00 87.56 106 PHE A C 1
ATOM 861 O O . PHE A 1 106 ? 1.099 -9.565 -3.563 1.00 87.56 106 PHE A O 1
ATOM 868 N N . ILE A 1 107 ? 2.917 -8.305 -3.193 1.00 83.75 107 ILE A N 1
ATOM 869 C CA . ILE A 1 107 ? 3.860 -9.100 -3.998 1.00 83.75 107 ILE A CA 1
ATOM 870 C C . ILE A 1 107 ? 4.302 -10.360 -3.258 1.00 83.75 107 ILE A C 1
ATOM 872 O O . ILE A 1 107 ? 4.569 -11.391 -3.880 1.00 83.75 107 ILE A O 1
ATOM 876 N N . LYS A 1 108 ? 4.437 -10.288 -1.925 1.00 65.19 108 LYS A N 1
ATOM 877 C CA . LYS A 1 108 ? 4.745 -11.468 -1.119 1.00 65.19 108 LYS A CA 1
ATOM 878 C C . LYS A 1 108 ? 3.616 -12.469 -1.329 1.00 65.19 108 LYS A C 1
ATOM 880 O O . LYS A 1 108 ? 2.564 -12.323 -0.719 1.00 65.19 108 LYS A O 1
ATOM 885 N N . LYS A 1 109 ? 3.877 -13.460 -2.198 1.00 54.94 109 LYS A N 1
ATOM 886 C CA . LYS A 1 109 ? 3.054 -14.654 -2.409 1.00 54.94 109 LYS A CA 1
ATOM 887 C C . LYS A 1 109 ? 2.394 -14.992 -1.092 1.00 54.94 109 LYS A C 1
ATOM 889 O O . LYS A 1 109 ? 3.125 -15.213 -0.120 1.00 54.94 109 LYS A O 1
ATOM 894 N N . ASN A 1 110 ? 1.061 -15.001 -1.097 1.00 47.41 110 ASN A N 1
ATOM 895 C CA . ASN A 1 110 ? 0.240 -15.565 -0.045 1.00 47.41 110 ASN A CA 1
ATOM 896 C C . ASN A 1 110 ? 1.020 -16.724 0.575 1.00 47.41 110 ASN A C 1
ATOM 898 O O . ASN A 1 110 ? 1.275 -17.734 -0.087 1.00 47.41 110 ASN A O 1
ATOM 902 N N . THR A 1 111 ? 1.467 -16.576 1.819 1.00 48.91 111 THR A N 1
ATOM 903 C CA . THR A 1 111 ? 2.049 -17.692 2.571 1.00 48.91 111 THR A CA 1
ATOM 904 C C . THR A 1 111 ? 1.099 -18.892 2.522 1.00 48.91 111 THR A C 1
ATOM 906 O O . THR A 1 111 ? 1.561 -20.025 2.455 1.00 48.91 111 THR A O 1
ATOM 909 N N . TRP A 1 112 ? -0.206 -18.628 2.379 1.00 49.69 112 TRP A N 1
ATOM 910 C CA . TRP A 1 112 ? -1.261 -19.582 2.056 1.00 49.69 112 TRP A CA 1
ATOM 911 C C . TRP A 1 112 ? -1.077 -20.343 0.743 1.00 49.69 112 TRP A C 1
ATOM 913 O O . TRP A 1 112 ? -1.241 -21.547 0.753 1.00 49.69 112 TRP A O 1
ATOM 923 N N . GLU A 1 113 ? -0.684 -19.731 -0.375 1.00 52.12 113 GLU A N 1
ATOM 924 C CA . GLU A 1 113 ? -0.476 -20.469 -1.636 1.00 52.12 113 GLU A CA 1
ATOM 925 C C . GLU A 1 113 ? 0.751 -21.381 -1.580 1.00 52.12 113 GLU A C 1
ATOM 927 O O . GLU A 1 113 ? 0.759 -22.451 -2.185 1.00 52.12 113 GLU A O 1
ATOM 932 N N . ARG A 1 114 ? 1.794 -20.986 -0.837 1.00 48.47 114 ARG A N 1
ATOM 933 C CA . ARG A 1 114 ? 2.926 -21.877 -0.545 1.00 48.47 114 ARG A CA 1
ATOM 934 C C . ARG A 1 114 ? 2.517 -22.996 0.412 1.00 48.47 114 ARG A C 1
ATOM 936 O O . ARG A 1 114 ? 2.896 -24.131 0.165 1.00 48.47 114 ARG A O 1
ATOM 943 N N . ALA A 1 115 ? 1.729 -22.701 1.445 1.00 54.59 115 ALA A N 1
ATOM 944 C CA . ALA A 1 115 ? 1.221 -23.700 2.383 1.00 54.59 115 ALA A CA 1
ATOM 945 C C . ALA A 1 115 ? 0.255 -24.691 1.709 1.00 54.59 115 ALA A C 1
ATOM 947 O O . ALA A 1 115 ? 0.416 -25.890 1.875 1.00 54.59 115 ALA A O 1
ATOM 948 N N . LEU A 1 116 ? -0.675 -24.219 0.874 1.00 56.19 116 LEU A N 1
ATOM 949 C CA . LEU A 1 116 ? -1.616 -25.037 0.101 1.00 56.19 116 LEU A CA 1
ATOM 950 C C . LEU A 1 116 ? -0.883 -25.939 -0.898 1.00 56.19 116 LEU A C 1
ATOM 952 O O . LEU A 1 116 ? -1.213 -27.113 -0.999 1.00 56.19 116 LEU A O 1
ATOM 956 N N . LYS A 1 117 ? 0.170 -25.439 -1.562 1.00 54.19 117 LYS A N 1
ATOM 957 C CA . LYS A 1 117 ? 1.040 -26.257 -2.429 1.00 54.19 117 LYS A CA 1
ATOM 958 C C . LYS A 1 117 ? 1.868 -27.307 -1.680 1.00 54.19 117 LYS A C 1
ATOM 960 O O . LYS A 1 117 ? 2.389 -28.215 -2.319 1.00 54.19 117 LYS A O 1
ATOM 965 N N . LEU A 1 118 ? 2.008 -27.178 -0.361 1.00 55.62 118 LEU A N 1
ATOM 966 C CA . LEU A 1 118 ? 2.637 -28.174 0.510 1.00 55.62 118 LEU A CA 1
ATOM 967 C C . LEU A 1 118 ? 1.615 -29.156 1.106 1.00 55.62 118 LEU A C 1
ATOM 969 O O . LEU A 1 118 ? 2.022 -30.149 1.706 1.00 55.62 118 LEU A O 1
ATOM 973 N N . LEU A 1 119 ? 0.307 -28.911 0.949 1.00 59.12 119 LEU A N 1
ATOM 974 C CA . LEU A 1 119 ? -0.723 -29.827 1.427 1.00 59.12 119 LEU A CA 1
ATOM 975 C C . LEU A 1 119 ? -0.895 -31.013 0.459 1.00 59.12 119 LEU A C 1
ATOM 977 O O . LEU A 1 119 ? -0.957 -30.803 -0.756 1.00 59.12 119 LEU A O 1
ATOM 981 N N . PRO A 1 120 ? -1.043 -32.251 0.972 1.00 64.56 120 PRO A N 1
ATOM 982 C CA . PRO A 1 120 ? -1.086 -33.466 0.149 1.00 64.56 120 PRO A CA 1
ATOM 983 C C . PRO A 1 120 ? -2.181 -33.470 -0.929 1.00 64.56 120 PRO A C 1
ATOM 985 O O . PRO A 1 120 ? -2.008 -34.051 -1.999 1.00 64.56 120 PRO A O 1
ATOM 988 N N . TRP A 1 121 ? -3.302 -32.802 -0.660 1.00 58.84 121 TRP A N 1
ATOM 989 C CA . TRP A 1 121 ? -4.517 -32.825 -1.480 1.00 58.84 121 TRP A CA 1
ATOM 990 C C . TRP A 1 121 ? -4.489 -31.868 -2.683 1.00 58.84 121 TRP A C 1
ATOM 992 O O . TRP A 1 121 ? -5.296 -32.024 -3.590 1.00 58.84 121 TRP A O 1
ATOM 1002 N N . TYR A 1 122 ? -3.547 -30.918 -2.749 1.00 51.97 122 TYR A N 1
ATOM 1003 C CA . TYR A 1 122 ? -3.481 -29.929 -3.840 1.00 51.97 122 TYR A CA 1
ATOM 1004 C C . TYR A 1 122 ? -3.076 -30.530 -5.201 1.00 51.97 122 TYR A C 1
ATOM 1006 O O . TYR A 1 122 ? -3.246 -29.889 -6.230 1.00 51.97 122 TYR A O 1
ATOM 1014 N N . LYS A 1 123 ? -2.555 -31.766 -5.234 1.00 52.47 123 LYS A N 1
ATOM 1015 C CA . LYS A 1 123 ? -2.176 -32.466 -6.479 1.00 52.47 123 LYS A CA 1
ATOM 1016 C C . LYS A 1 123 ? -3.355 -33.048 -7.273 1.00 52.47 123 LYS A C 1
ATOM 1018 O O . LYS A 1 123 ? -3.120 -33.604 -8.340 1.00 52.47 123 LYS A O 1
ATOM 1023 N N . TRP A 1 124 ? -4.576 -32.956 -6.751 1.00 52.03 124 TRP A N 1
ATOM 1024 C CA . TRP A 1 124 ? -5.772 -33.577 -7.335 1.00 52.03 124 TRP A CA 1
ATOM 1025 C C . TRP A 1 124 ? -6.809 -32.561 -7.847 1.00 52.03 124 TRP A C 1
ATOM 1027 O O . TRP A 1 124 ? -7.922 -32.961 -8.181 1.00 52.03 124 TRP A O 1
ATOM 1037 N N . CYS A 1 125 ? -6.446 -31.275 -7.916 1.00 48.34 125 CYS A N 1
ATOM 1038 C CA . CYS A 1 125 ? -7.248 -30.197 -8.502 1.00 48.34 125 CYS A CA 1
ATOM 1039 C C . CYS A 1 125 ? -6.600 -29.650 -9.776 1.00 48.34 125 CYS A C 1
ATOM 1041 O O . CYS A 1 125 ? -5.348 -29.607 -9.824 1.00 48.34 125 CYS A O 1
#

Foldseek 3Di:
DAEDEDEEEQCQLNPPLVVCVVCCVVVVYDYHYPYYDDQAQVSLQNNCVPPPHQDDFDPDDDLVVLLVLVLVGQHDPVSPHGDDSCRSVPDDSRVSRRSSVSCVVVSPPDVVVVVCVVDPCNVPD

Organism: NCBI:txid33923